Protein AF-A0AA94H6T0-F1 (afdb_monomer_lite)

Foldseek 3Di:
DEEQDPDPVVVVVVVVCVVVVLADDDPQWYWAPQFPFKIFIAGPVVLCVLLPDDVSVQCVLQFPTDIDTPPDDPNVVSVVRVVVVNVVDDRPPDDLDQDPLLVVVLVCLQVVPDPCVCVVVVSDDPVCVVVSLVSSCVSSVHPDSVRSNRSSVSVVSVVPPPDPDPPDD

pLDDT: mean 82.18, std 13.73, range [30.91, 93.88]

Organism: NCBI:txid497725

Sequence (169 aa):
MQIITENAYLKCGLQTLIQQHAIKLNADDVIIDFDNHLLVITTLTTLKEITESDNSFEKFLLYPFFKISKSLPIDVFQRTLQQKAWRNKKRLEGKLALTRKERVLLKHIINRETQTDIFSNGEMDVKTFSTHKYNMLKKVNQPSVATLNQVYYHWESLCNQPTCYPLAG

Secondary structure (DSSP, 8-state):
-EEE-S-HHHHHHHHHHHHTTSS---TTEEEEE-SSSEEEEEEHHHHHHHHTSTTHHHHHHHS--EEEETTS-HHHHHHHHHT-GGGS-----------HHHHHHHHHHHHT--HHHHHHTTSS-HHHHHHHHHHHHHHTT-S-HHHHHHHHHHHHHHHHS--S-----

Structure (mmCIF, N/CA/C/O backbone):
data_AF-A0AA94H6T0-F1
#
_entry.id   AF-A0AA94H6T0-F1
#
loop_
_atom_site.group_PDB
_atom_site.id
_atom_site.type_symbol
_atom_site.label_atom_id
_atom_site.label_alt_id
_atom_site.label_comp_id
_atom_site.label_asym_id
_atom_site.label_entity_id
_atom_site.label_seq_id
_atom_site.pdbx_PDB_ins_code
_atom_site.Cartn_x
_atom_site.Cartn_y
_atom_site.Cartn_z
_atom_site.occupancy
_atom_site.B_iso_or_equiv
_atom_site.auth_seq_id
_atom_site.auth_comp_id
_atom_site.auth_asym_id
_atom_site.auth_atom_id
_atom_site.pdbx_PDB_model_num
ATOM 1 N N . MET A 1 1 ? -2.858 8.305 17.549 1.00 76.75 1 MET A N 1
ATOM 2 C CA . MET A 1 1 ? -3.418 7.704 16.329 1.00 76.75 1 MET A CA 1
ATOM 3 C C . MET A 1 1 ? -3.318 8.757 15.250 1.00 76.75 1 MET A C 1
ATOM 5 O O . MET A 1 1 ? -3.605 9.914 15.548 1.00 76.75 1 MET A O 1
ATOM 9 N N . GLN A 1 2 ? -2.900 8.385 14.043 1.00 82.94 2 GLN A N 1
ATOM 10 C CA . GLN A 1 2 ? -2.713 9.331 12.939 1.00 82.94 2 GLN A CA 1
ATOM 11 C C . GLN A 1 2 ? -3.498 8.886 11.700 1.00 82.94 2 GLN A C 1
ATOM 13 O O . GLN A 1 2 ? -3.581 7.696 11.404 1.00 82.94 2 GLN A O 1
ATOM 18 N N . ILE A 1 3 ? -4.100 9.848 10.998 1.00 87.56 3 ILE A N 1
ATOM 19 C CA . ILE A 1 3 ? -4.754 9.636 9.703 1.00 87.56 3 ILE A CA 1
ATOM 20 C C . ILE A 1 3 ? -3.956 10.437 8.682 1.00 87.56 3 ILE A C 1
ATOM 22 O O . ILE A 1 3 ? -3.893 11.664 8.775 1.00 87.56 3 ILE A O 1
ATOM 26 N N . ILE A 1 4 ? -3.351 9.735 7.733 1.00 86.25 4 ILE A N 1
ATOM 27 C CA . ILE A 1 4 ? -2.432 10.285 6.742 1.00 86.25 4 ILE A CA 1
ATOM 28 C C . ILE A 1 4 ? -3.138 10.228 5.397 1.00 86.25 4 ILE A C 1
ATOM 30 O O . ILE A 1 4 ? -3.282 9.169 4.792 1.00 86.25 4 ILE A O 1
ATOM 34 N N . THR A 1 5 ? -3.668 11.373 4.984 1.00 86.44 5 THR A N 1
ATOM 35 C CA . THR A 1 5 ? -4.406 11.543 3.734 1.00 86.44 5 THR A CA 1
ATOM 36 C C . THR A 1 5 ? -4.428 13.018 3.356 1.00 86.44 5 THR A C 1
ATOM 38 O O . THR A 1 5 ? -4.503 13.887 4.229 1.00 86.44 5 THR A O 1
ATOM 41 N N . GLU A 1 6 ? -4.412 13.290 2.057 1.00 84.19 6 GLU A N 1
ATOM 42 C CA . GLU A 1 6 ? -4.693 14.615 1.495 1.00 84.19 6 GLU A CA 1
ATOM 43 C C . GLU A 1 6 ? -6.197 14.814 1.237 1.00 84.19 6 GLU A C 1
ATOM 45 O O . GLU A 1 6 ? -6.664 15.931 1.024 1.00 84.19 6 GLU A O 1
ATOM 50 N N . ASN A 1 7 ? -6.994 13.741 1.309 1.00 88.31 7 ASN A N 1
ATOM 51 C CA . ASN A 1 7 ? -8.436 13.795 1.132 1.00 88.31 7 ASN A CA 1
ATOM 52 C C . ASN A 1 7 ? -9.122 14.274 2.423 1.00 88.31 7 ASN A C 1
ATOM 54 O O . ASN A 1 7 ? -9.330 13.515 3.376 1.00 88.31 7 ASN A O 1
ATOM 58 N N . ALA A 1 8 ? -9.522 15.546 2.432 1.00 89.00 8 ALA A N 1
ATOM 59 C CA . ALA A 1 8 ? -10.187 16.178 3.570 1.00 89.00 8 ALA A CA 1
ATOM 60 C C . ALA A 1 8 ? -11.498 15.481 3.981 1.00 89.00 8 ALA A C 1
ATOM 62 O O . ALA A 1 8 ? -11.778 15.361 5.175 1.00 89.00 8 ALA A O 1
ATOM 63 N N . TYR A 1 9 ? -12.278 14.971 3.020 1.00 90.62 9 TYR A N 1
ATOM 64 C CA . TYR A 1 9 ? -13.529 14.259 3.303 1.00 90.62 9 TYR A CA 1
ATOM 65 C C . TYR A 1 9 ? -13.270 12.921 3.988 1.00 90.62 9 TYR A C 1
ATOM 67 O O . TYR A 1 9 ? -13.917 12.603 4.985 1.00 90.62 9 TYR A O 1
ATOM 75 N N . LEU A 1 10 ? -12.287 12.162 3.495 1.00 90.81 10 LEU A N 1
ATOM 76 C CA . LEU A 1 10 ? -11.870 10.909 4.117 1.00 90.81 10 LEU A CA 1
ATOM 77 C C . LEU A 1 10 ? -11.360 11.153 5.542 1.00 90.81 10 LEU A C 1
ATOM 79 O O . LEU A 1 10 ? -11.754 10.440 6.466 1.00 90.81 10 LEU A O 1
ATOM 83 N N . LYS A 1 11 ? -10.522 12.181 5.732 1.00 91.94 11 LYS A N 1
ATOM 84 C CA . LYS A 1 11 ? -10.009 12.567 7.052 1.00 91.94 11 LYS A CA 1
ATOM 85 C C . LYS A 1 11 ? -11.146 12.876 8.022 1.00 91.94 11 LYS A C 1
ATOM 87 O O . LYS A 1 11 ? -11.178 12.303 9.108 1.00 91.94 11 LYS A O 1
ATOM 92 N N . CYS A 1 12 ? -12.082 13.730 7.609 1.00 92.50 12 CYS A N 1
ATOM 93 C CA . CYS A 1 12 ? -13.239 14.114 8.412 1.00 92.50 12 CYS A CA 1
ATOM 94 C C . CYS A 1 12 ? -14.105 12.895 8.763 1.00 92.50 12 CYS A C 1
ATOM 96 O O . CYS A 1 12 ? -14.358 12.640 9.938 1.00 92.50 12 CYS A O 1
ATOM 98 N N . GLY A 1 13 ? -14.468 12.075 7.770 1.00 91.75 13 GLY A N 1
ATOM 99 C CA . GLY A 1 13 ? -15.289 10.882 7.980 1.00 91.75 13 GLY A CA 1
ATOM 100 C C . GLY A 1 13 ? -14.657 9.892 8.961 1.00 91.75 13 GLY A C 1
ATOM 101 O O . GLY A 1 13 ? -15.319 9.436 9.892 1.00 91.75 13 GLY A O 1
ATOM 102 N N . LEU A 1 14 ? -13.359 9.607 8.819 1.00 91.75 14 LEU A N 1
ATOM 103 C CA . LEU A 1 14 ? -12.638 8.746 9.760 1.00 91.75 14 LEU A CA 1
ATOM 104 C C . LEU A 1 14 ? -12.613 9.348 11.171 1.00 91.75 14 LEU A C 1
ATOM 106 O O . LEU A 1 14 ? -12.904 8.641 12.137 1.00 91.75 14 LEU A O 1
ATOM 110 N N . GLN A 1 15 ? -12.320 10.645 11.301 1.00 91.94 15 GLN A N 1
ATOM 111 C CA . GLN A 1 15 ? -12.324 11.339 12.592 1.00 91.94 15 GLN A CA 1
ATOM 112 C C . GLN A 1 15 ? -13.689 11.259 13.282 1.00 91.94 15 GLN A C 1
ATOM 114 O O . GLN A 1 15 ? -13.736 10.954 14.474 1.00 91.94 15 GLN A O 1
ATOM 119 N N . THR A 1 16 ? -14.786 11.448 12.547 1.00 92.06 16 THR A N 1
ATOM 120 C CA . THR A 1 16 ? -16.147 11.314 13.081 1.00 92.06 16 THR A CA 1
ATOM 121 C C . THR A 1 16 ? -16.402 9.913 13.633 1.00 92.06 16 THR A C 1
ATOM 123 O O . THR A 1 16 ? -16.869 9.778 14.762 1.00 92.06 16 THR A O 1
ATOM 126 N N . 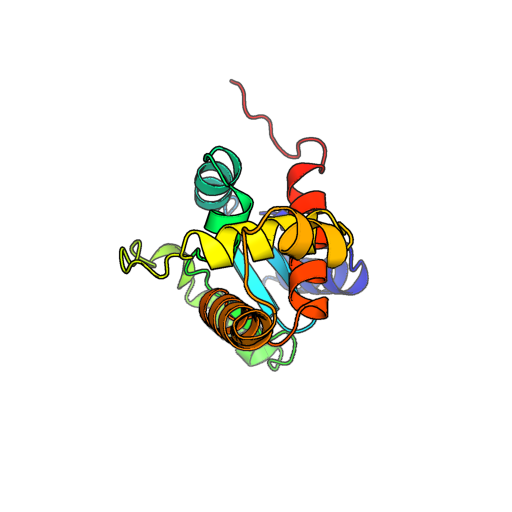LEU A 1 17 ? -16.038 8.860 12.893 1.00 90.12 17 LEU A N 1
ATOM 127 C CA . LEU A 1 17 ? -16.229 7.474 13.345 1.00 90.12 17 LEU A CA 1
ATOM 128 C C . LEU A 1 17 ? -15.450 7.159 14.629 1.00 90.12 17 LEU A C 1
ATOM 130 O O . LEU A 1 17 ? -15.905 6.378 15.468 1.00 90.12 17 LEU A O 1
ATOM 134 N N . ILE A 1 18 ? -14.273 7.763 14.787 1.00 89.44 18 ILE A N 1
ATOM 135 C CA . ILE A 1 18 ? -13.436 7.610 15.980 1.00 89.44 18 ILE A CA 1
ATOM 136 C C . ILE A 1 18 ? -14.032 8.379 17.166 1.00 89.44 18 ILE A C 1
ATOM 138 O O . ILE A 1 18 ? -14.138 7.825 18.260 1.00 89.44 18 ILE A O 1
ATOM 142 N N . GLN A 1 19 ? -14.460 9.628 16.954 1.00 90.12 19 GLN A N 1
ATOM 143 C CA . GLN A 1 19 ? -15.097 10.467 17.979 1.00 90.12 19 GLN A CA 1
ATOM 144 C C . GLN A 1 19 ? -16.406 9.858 18.494 1.00 90.12 19 GLN A C 1
ATOM 146 O O . GLN A 1 19 ? -16.691 9.930 19.683 1.00 90.12 19 GLN A O 1
ATOM 151 N N . GLN A 1 20 ? -17.168 9.200 17.619 1.00 89.88 20 GLN A N 1
ATOM 152 C CA . GLN A 1 20 ? -18.388 8.469 17.976 1.00 89.88 20 GLN A CA 1
ATOM 153 C C . GLN A 1 20 ? -18.118 7.101 18.627 1.00 89.88 20 GLN A C 1
ATOM 155 O O . GLN A 1 20 ? -19.053 6.351 18.891 1.00 89.88 20 GLN A O 1
ATOM 160 N N . HIS A 1 21 ? -16.852 6.736 18.859 1.00 85.19 21 HIS A N 1
ATOM 161 C CA . HIS A 1 21 ? -16.430 5.435 19.387 1.00 85.19 21 HIS A CA 1
ATOM 162 C C . HIS A 1 21 ? -16.868 4.214 18.558 1.00 85.19 21 HIS A C 1
ATOM 164 O O . HIS A 1 21 ? -16.775 3.081 19.040 1.00 85.19 21 HIS A O 1
ATOM 170 N N . ALA A 1 22 ? -17.277 4.415 17.301 1.00 86.25 22 ALA A N 1
ATOM 171 C CA . ALA A 1 22 ? -17.630 3.334 16.385 1.00 86.25 22 ALA A CA 1
ATOM 172 C C . ALA A 1 22 ? -16.397 2.500 15.990 1.00 86.25 22 ALA A C 1
ATOM 174 O O . ALA A 1 22 ? -16.490 1.300 15.722 1.00 86.25 22 ALA A O 1
ATOM 175 N N . ILE A 1 23 ? -15.218 3.130 16.003 1.00 86.00 23 ILE A N 1
ATOM 176 C CA . ILE A 1 23 ? -13.920 2.495 15.779 1.00 86.00 23 ILE A CA 1
ATOM 177 C C . ILE A 1 23 ? -12.999 2.834 16.954 1.00 86.00 23 ILE A C 1
ATOM 179 O O . ILE A 1 23 ? -12.869 3.994 17.340 1.00 86.00 23 ILE A O 1
ATOM 183 N N . LYS A 1 24 ? -12.320 1.821 17.507 1.00 85.44 24 LYS A N 1
ATOM 184 C CA . LYS A 1 24 ? -11.337 1.983 18.590 1.00 85.44 24 LYS A CA 1
ATOM 185 C C . LYS A 1 24 ? -9.931 1.637 18.108 1.00 85.44 24 LYS A C 1
ATOM 187 O O . LYS A 1 24 ? -9.590 0.461 17.970 1.00 85.44 24 LYS A O 1
ATOM 192 N N . LEU A 1 25 ? -9.115 2.666 17.911 1.00 86.19 25 LEU A N 1
ATOM 193 C CA . LEU A 1 25 ? -7.706 2.560 17.531 1.00 86.19 25 LEU A CA 1
ATOM 194 C C . LEU A 1 25 ? -6.807 2.943 18.709 1.00 86.19 25 LEU A C 1
ATOM 196 O O . LEU A 1 25 ? -7.159 3.789 19.529 1.00 86.19 25 LEU A O 1
ATOM 200 N N . ASN A 1 26 ? -5.647 2.305 18.802 1.00 88.88 26 ASN A N 1
ATOM 201 C CA . ASN A 1 26 ? -4.628 2.623 19.793 1.00 88.88 26 ASN A CA 1
ATOM 202 C C . ASN A 1 26 ? -3.865 3.895 19.384 1.00 88.88 26 ASN A C 1
ATOM 204 O O . ASN A 1 26 ? -3.833 4.277 18.215 1.00 88.88 26 ASN A O 1
ATOM 208 N N . ALA A 1 27 ? -3.180 4.533 20.339 1.00 86.75 27 ALA A N 1
ATOM 209 C CA . ALA A 1 27 ? -2.395 5.744 20.083 1.00 86.75 27 ALA A CA 1
ATOM 210 C C . ALA A 1 27 ? -1.323 5.564 18.987 1.00 86.75 27 ALA A C 1
ATOM 212 O O . ALA A 1 27 ? -1.040 6.501 18.247 1.00 86.75 27 ALA A O 1
ATOM 213 N N . ASP A 1 28 ? -0.790 4.358 18.858 1.00 90.19 28 ASP A N 1
ATOM 214 C CA . ASP A 1 28 ? 0.236 3.979 17.888 1.00 90.19 28 ASP A CA 1
ATOM 215 C C . ASP A 1 28 ? -0.334 3.539 16.519 1.00 90.19 28 ASP A C 1
ATOM 217 O O . ASP A 1 28 ? 0.414 3.399 15.559 1.00 90.19 28 ASP A O 1
ATOM 221 N N . ASP A 1 29 ? -1.653 3.355 16.382 1.00 91.38 29 ASP A N 1
ATOM 222 C CA . ASP A 1 29 ? -2.259 2.987 15.095 1.00 91.38 29 ASP A CA 1
ATOM 223 C C . ASP A 1 29 ? -2.274 4.166 14.106 1.00 91.38 29 ASP A C 1
ATOM 225 O O . ASP A 1 29 ? -2.560 5.319 14.466 1.00 91.38 29 ASP A O 1
ATOM 229 N N . VAL A 1 30 ? -2.022 3.846 12.837 1.00 91.06 30 VAL A N 1
ATOM 230 C CA . VAL A 1 30 ? -2.003 4.777 11.707 1.00 91.06 30 VAL A CA 1
ATOM 231 C C . VAL A 1 30 ? -2.893 4.248 10.591 1.00 91.06 30 VAL A C 1
ATOM 233 O O . VAL A 1 30 ? -2.778 3.085 10.203 1.00 91.06 30 VAL A O 1
ATOM 236 N N . ILE A 1 31 ? -3.753 5.116 10.059 1.00 92.38 31 ILE A N 1
ATOM 237 C CA . ILE A 1 31 ? -4.484 4.883 8.811 1.00 92.38 31 ILE A CA 1
ATOM 238 C C . ILE A 1 31 ? -3.830 5.723 7.718 1.00 92.38 31 ILE A C 1
ATOM 240 O O . ILE A 1 31 ? -3.700 6.935 7.874 1.00 92.38 31 ILE A O 1
ATOM 244 N N . ILE A 1 32 ? -3.455 5.087 6.613 1.00 91.75 32 ILE A N 1
ATOM 245 C CA . ILE A 1 32 ? -2.858 5.731 5.443 1.00 91.75 32 ILE A CA 1
ATOM 246 C C . ILE A 1 32 ? -3.806 5.574 4.265 1.00 91.75 32 ILE A C 1
ATOM 248 O O . ILE A 1 32 ? -4.280 4.472 3.971 1.00 91.75 32 ILE A O 1
ATOM 252 N N . ASP A 1 33 ? -4.054 6.678 3.580 1.00 90.94 33 ASP A N 1
ATOM 253 C CA . ASP A 1 33 ? -4.660 6.682 2.262 1.00 90.94 33 ASP A CA 1
ATOM 254 C C . ASP A 1 33 ? -3.654 6.144 1.239 1.00 90.94 33 ASP A C 1
ATOM 256 O O . ASP A 1 33 ? -2.697 6.823 0.879 1.00 90.94 33 ASP A O 1
ATOM 260 N N . PHE A 1 34 ? -3.800 4.868 0.878 1.00 87.44 34 PHE A N 1
ATOM 261 C CA . PHE A 1 34 ? -2.785 4.155 0.108 1.00 87.44 34 PHE A CA 1
ATOM 262 C C . PHE A 1 34 ? -2.936 4.419 -1.390 1.00 87.44 34 PHE A C 1
ATOM 264 O O . PHE A 1 34 ? -1.968 4.755 -2.062 1.00 87.44 34 PHE A O 1
ATOM 271 N N . ASP A 1 35 ? -4.156 4.269 -1.899 1.00 85.00 35 ASP A N 1
ATOM 272 C CA . ASP A 1 35 ? -4.549 4.612 -3.263 1.00 85.00 35 ASP A CA 1
ATOM 273 C C . ASP A 1 35 ? -6.044 4.979 -3.291 1.00 85.00 35 ASP A C 1
ATOM 275 O O . ASP A 1 35 ? -6.717 5.015 -2.261 1.00 85.00 35 ASP A O 1
ATOM 279 N N . ASN A 1 36 ? -6.612 5.211 -4.475 1.00 83.25 36 ASN A N 1
ATOM 280 C CA . ASN A 1 36 ? -8.024 5.587 -4.626 1.00 83.25 36 ASN A CA 1
ATOM 281 C C . ASN A 1 36 ? -9.031 4.577 -4.055 1.00 83.25 36 ASN A C 1
ATOM 283 O O . ASN A 1 36 ? -10.167 4.952 -3.769 1.00 83.25 36 ASN A O 1
ATOM 287 N N . HIS A 1 37 ? -8.640 3.322 -3.868 1.00 87.25 37 HIS A N 1
ATOM 288 C CA . HIS A 1 37 ? -9.523 2.228 -3.488 1.00 87.25 37 HIS A CA 1
ATOM 289 C C . HIS A 1 37 ? -9.201 1.650 -2.115 1.00 87.25 37 HIS A C 1
ATOM 291 O O . HIS A 1 37 ? -10.088 1.075 -1.492 1.00 87.25 37 HIS A O 1
ATOM 297 N N . LEU A 1 38 ? -7.970 1.789 -1.630 1.00 91.12 38 LEU A N 1
ATOM 298 C CA . LEU A 1 38 ? -7.483 1.086 -0.453 1.00 91.12 38 LEU A CA 1
ATOM 299 C C . LEU A 1 38 ? -6.999 2.049 0.632 1.00 91.12 38 LEU A C 1
ATOM 301 O O . LEU A 1 38 ? -6.308 3.033 0.379 1.00 91.12 38 LEU A O 1
ATOM 305 N N . LEU A 1 39 ? -7.325 1.701 1.872 1.00 93.06 39 LEU A N 1
ATOM 306 C CA . LEU A 1 39 ? -6.676 2.213 3.071 1.00 93.06 39 LEU A CA 1
ATOM 307 C C . LEU A 1 39 ? -5.697 1.167 3.585 1.00 93.06 39 LEU A C 1
ATOM 309 O O . LEU A 1 39 ? -5.998 -0.028 3.581 1.00 93.06 39 LEU A O 1
ATOM 313 N N . VAL A 1 40 ? -4.554 1.618 4.080 1.00 93.38 40 VAL A N 1
ATOM 314 C CA . VAL A 1 40 ? -3.632 0.804 4.873 1.00 93.38 40 VAL A CA 1
ATOM 315 C C . VAL A 1 40 ? -3.840 1.130 6.344 1.00 93.38 40 VAL A C 1
ATOM 317 O O . VAL A 1 40 ? -3.870 2.301 6.712 1.00 93.38 40 VAL A O 1
ATOM 320 N N . ILE A 1 41 ? -3.939 0.105 7.192 1.00 92.56 41 ILE A N 1
ATOM 321 C CA . ILE A 1 41 ? -3.819 0.271 8.645 1.00 92.56 41 ILE A CA 1
ATOM 322 C C . ILE A 1 41 ? -2.557 -0.432 9.125 1.00 92.56 41 ILE A C 1
ATOM 324 O O . ILE A 1 41 ? -2.290 -1.587 8.781 1.00 92.56 41 ILE A O 1
ATOM 328 N N . THR A 1 42 ? -1.767 0.295 9.904 1.00 92.06 42 THR A N 1
ATOM 329 C CA . THR A 1 42 ? -0.468 -0.134 10.420 1.00 92.06 42 THR A CA 1
ATOM 330 C C . THR A 1 42 ? -0.164 0.589 11.736 1.00 92.06 42 THR A C 1
ATOM 332 O O . THR A 1 42 ? -1.036 1.250 12.299 1.00 92.06 42 THR A O 1
ATOM 335 N N . THR A 1 43 ? 1.055 0.457 12.249 1.00 91.19 43 THR A N 1
ATOM 336 C CA . THR A 1 43 ? 1.545 1.175 13.431 1.00 91.19 43 THR A CA 1
ATOM 337 C C . THR A 1 43 ? 2.605 2.211 13.066 1.00 91.19 43 THR A C 1
ATOM 339 O O . THR A 1 43 ? 3.265 2.094 12.027 1.00 91.19 43 THR A O 1
ATOM 342 N N . LEU A 1 44 ? 2.809 3.206 13.936 1.00 88.94 44 LEU A N 1
ATOM 343 C CA . LEU A 1 44 ? 3.905 4.168 13.792 1.00 88.94 44 LEU A CA 1
ATOM 344 C C . LEU A 1 44 ? 5.256 3.456 13.814 1.00 88.94 44 LEU A C 1
ATOM 346 O O . LEU A 1 44 ? 6.125 3.782 13.011 1.00 88.94 44 LEU A O 1
ATOM 350 N N . THR A 1 45 ? 5.422 2.457 14.683 1.00 88.69 45 THR A N 1
ATOM 351 C CA . THR A 1 45 ? 6.646 1.645 14.748 1.00 88.69 45 THR A CA 1
ATOM 352 C C . THR A 1 45 ? 6.958 0.981 13.409 1.00 88.69 45 THR A C 1
ATOM 354 O O . THR A 1 45 ? 8.068 1.107 12.901 1.00 88.69 45 THR A O 1
ATOM 357 N N . THR A 1 46 ? 5.969 0.334 12.784 1.00 88.94 46 THR A N 1
ATOM 358 C CA . THR A 1 46 ? 6.155 -0.295 11.471 1.00 88.94 46 THR A CA 1
ATOM 359 C C . THR A 1 46 ? 6.493 0.724 10.388 1.00 88.94 46 THR A C 1
ATOM 361 O O . THR A 1 46 ? 7.321 0.434 9.529 1.00 88.94 46 THR A O 1
ATOM 364 N N . LEU A 1 47 ? 5.884 1.912 10.412 1.00 89.06 47 LEU A N 1
ATOM 365 C CA . LEU A 1 47 ? 6.210 2.945 9.429 1.00 89.06 47 LEU A CA 1
ATOM 366 C C . LEU A 1 47 ? 7.631 3.463 9.588 1.00 89.06 47 LEU A C 1
ATOM 368 O O . LEU A 1 47 ? 8.329 3.522 8.582 1.00 89.06 47 LEU A O 1
ATOM 372 N N . LYS A 1 48 ? 8.081 3.738 10.817 1.00 88.00 48 LYS A N 1
ATOM 373 C CA . LYS A 1 48 ? 9.462 4.165 11.094 1.00 88.00 48 LYS A CA 1
ATOM 374 C C . LYS A 1 48 ? 10.479 3.154 10.569 1.00 88.00 48 LYS A C 1
ATOM 376 O O . LYS A 1 48 ? 11.368 3.515 9.805 1.00 88.00 48 LYS A O 1
ATOM 381 N N . GLU A 1 49 ? 10.271 1.866 10.858 1.00 87.25 49 GLU A N 1
ATOM 382 C CA . GLU A 1 49 ? 11.125 0.786 10.339 1.00 87.25 49 GLU A CA 1
ATOM 383 C C . GLU A 1 49 ? 11.200 0.746 8.802 1.00 87.25 49 GLU A C 1
ATOM 385 O O . GLU A 1 49 ? 12.176 0.245 8.231 1.00 87.25 49 GLU A O 1
ATOM 390 N N . ILE A 1 50 ? 10.145 1.176 8.107 1.00 89.00 50 ILE A N 1
ATOM 391 C CA . ILE A 1 50 ? 10.106 1.218 6.644 1.00 89.00 50 ILE A CA 1
ATOM 392 C C . ILE A 1 50 ? 10.783 2.490 6.132 1.00 89.00 50 ILE A C 1
ATOM 394 O O . ILE A 1 50 ? 11.640 2.402 5.252 1.00 89.00 50 ILE A O 1
ATOM 398 N N . THR A 1 51 ? 10.433 3.653 6.682 1.00 86.62 51 THR A N 1
ATOM 399 C CA . THR A 1 51 ? 10.936 4.961 6.240 1.00 86.62 51 THR A CA 1
ATOM 400 C C . THR A 1 51 ? 12.433 5.126 6.475 1.00 86.62 51 THR A C 1
ATOM 402 O O . THR A 1 51 ? 13.093 5.746 5.652 1.00 86.62 51 THR A O 1
ATOM 405 N N . GLU A 1 52 ? 12.977 4.539 7.543 1.00 85.75 52 GLU A N 1
ATOM 406 C CA . GLU A 1 52 ? 14.408 4.609 7.889 1.00 85.75 52 GLU A CA 1
ATOM 407 C C . GLU A 1 52 ? 15.280 3.615 7.101 1.00 85.75 52 GLU A C 1
ATOM 409 O O . GLU A 1 52 ? 16.499 3.605 7.245 1.00 85.75 52 GLU A O 1
ATOM 414 N N . SER A 1 53 ? 14.681 2.749 6.278 1.00 81.44 53 SER A N 1
ATOM 415 C CA . SER A 1 53 ? 15.437 1.752 5.515 1.00 81.44 53 SER A CA 1
ATOM 416 C C . SER A 1 53 ? 15.949 2.267 4.174 1.00 81.44 53 SER A C 1
ATOM 418 O O . SER A 1 53 ? 15.289 3.059 3.497 1.00 81.44 53 SER A O 1
ATOM 420 N N . ASP A 1 54 ? 17.075 1.712 3.727 1.00 78.31 54 ASP A N 1
ATOM 421 C CA . ASP A 1 54 ? 17.521 1.866 2.345 1.00 78.31 54 ASP A CA 1
ATOM 422 C C . ASP A 1 54 ? 16.447 1.344 1.378 1.00 78.31 54 ASP A C 1
ATOM 424 O O . ASP A 1 54 ? 15.924 0.237 1.537 1.00 78.31 54 ASP A O 1
ATOM 428 N N . ASN A 1 55 ? 16.139 2.119 0.335 1.00 82.19 55 ASN A N 1
ATOM 429 C CA . ASN A 1 55 ? 15.032 1.848 -0.596 1.00 82.19 55 ASN A CA 1
ATOM 430 C C . ASN A 1 55 ? 13.654 1.792 0.098 1.00 82.19 55 ASN A C 1
ATOM 432 O O . ASN A 1 55 ? 12.806 0.962 -0.247 1.00 82.19 55 ASN A O 1
ATOM 436 N N . SER A 1 56 ? 13.423 2.694 1.054 1.00 88.12 56 SER A N 1
ATOM 437 C CA . SER A 1 56 ? 12.199 2.799 1.859 1.00 88.12 56 SER A CA 1
ATOM 438 C C . SER A 1 56 ? 10.897 2.698 1.058 1.00 88.12 56 SER A C 1
ATOM 440 O O . SER A 1 56 ? 9.985 1.991 1.483 1.00 88.12 56 SER A O 1
ATOM 442 N N . PHE A 1 57 ? 10.819 3.298 -0.134 1.00 89.31 57 PHE A N 1
ATOM 443 C CA . PHE A 1 57 ? 9.632 3.183 -0.987 1.00 89.31 57 PHE A CA 1
ATOM 444 C C . PHE A 1 57 ? 9.400 1.766 -1.541 1.00 89.31 57 PHE A C 1
ATOM 446 O O . PHE A 1 57 ? 8.275 1.270 -1.507 1.00 89.31 57 PHE A O 1
ATOM 453 N N . GLU A 1 58 ? 10.446 1.069 -2.008 1.00 89.06 58 GLU A N 1
ATOM 454 C CA . GLU A 1 58 ? 10.325 -0.340 -2.429 1.00 89.06 58 GLU A CA 1
ATOM 455 C C . GLU A 1 58 ? 9.846 -1.192 -1.248 1.00 89.06 58 GLU A C 1
ATOM 457 O O . GLU A 1 58 ? 8.926 -2.002 -1.389 1.00 89.06 58 GLU A O 1
ATOM 462 N N . LYS A 1 59 ? 10.423 -0.964 -0.063 1.00 88.19 59 LYS A N 1
ATOM 463 C CA . LYS A 1 59 ? 10.017 -1.663 1.156 1.00 88.19 59 LYS A CA 1
ATOM 464 C C . LYS A 1 59 ? 8.568 -1.357 1.529 1.00 88.19 59 LYS A C 1
ATOM 466 O O . LYS A 1 59 ? 7.852 -2.283 1.891 1.00 88.19 59 LYS A O 1
ATOM 471 N N . PHE A 1 60 ? 8.119 -0.110 1.399 1.00 90.06 60 PHE A N 1
ATOM 472 C CA . PHE A 1 60 ? 6.731 0.290 1.626 1.00 90.06 60 PHE A CA 1
ATOM 473 C C . PHE A 1 60 ? 5.767 -0.434 0.680 1.00 90.06 60 PHE A C 1
ATOM 475 O O . PHE A 1 60 ? 4.782 -1.013 1.133 1.00 90.06 60 PHE A O 1
ATOM 482 N N . LEU A 1 61 ? 6.070 -0.476 -0.620 1.00 89.94 61 LEU A N 1
ATOM 483 C CA . LEU A 1 61 ? 5.225 -1.146 -1.615 1.00 89.94 61 LEU A CA 1
ATOM 484 C C . LEU A 1 61 ? 5.072 -2.647 -1.360 1.00 89.94 61 LEU A C 1
ATOM 486 O O . LEU A 1 61 ? 3.985 -3.202 -1.529 1.00 89.94 61 LEU A O 1
ATOM 490 N N . LEU A 1 62 ? 6.171 -3.300 -0.986 1.00 87.62 62 LEU A N 1
ATOM 491 C CA . LEU A 1 62 ? 6.232 -4.748 -0.794 1.00 87.62 62 LEU A CA 1
ATOM 492 C C . LEU A 1 62 ? 5.841 -5.169 0.622 1.00 87.62 62 LEU A C 1
ATOM 494 O O . LEU A 1 62 ? 5.674 -6.364 0.884 1.00 87.62 62 LEU A O 1
ATOM 498 N N . TYR A 1 63 ? 5.688 -4.212 1.541 1.00 87.19 63 TYR A N 1
ATOM 499 C CA . TYR A 1 63 ? 5.293 -4.520 2.899 1.00 87.19 63 TYR A CA 1
ATOM 500 C C . TYR A 1 63 ? 3.897 -5.154 2.889 1.00 87.19 63 TYR A C 1
ATOM 502 O O . TYR A 1 63 ? 2.969 -4.626 2.262 1.00 87.19 63 TYR A O 1
ATOM 510 N N . PRO A 1 64 ? 3.695 -6.277 3.598 1.00 85.38 64 PRO A N 1
ATOM 511 C CA . PRO A 1 64 ? 2.411 -6.950 3.637 1.00 85.38 64 PRO A CA 1
ATOM 512 C C . PRO A 1 64 ? 1.452 -6.185 4.554 1.00 85.38 64 PRO A C 1
ATOM 514 O O . PRO A 1 64 ? 1.043 -6.698 5.591 1.00 85.38 64 PRO A O 1
ATOM 517 N N . PHE A 1 65 ? 1.049 -4.968 4.196 1.00 88.38 65 PHE A N 1
ATOM 518 C CA . PHE A 1 65 ? 0.116 -4.175 4.991 1.00 88.38 65 PHE A CA 1
ATOM 519 C C . PHE A 1 65 ? -1.244 -4.859 5.151 1.00 88.38 65 PHE A C 1
ATOM 521 O O . PHE A 1 65 ? -1.653 -5.708 4.351 1.00 88.38 65 PHE A O 1
ATOM 528 N N . PHE A 1 66 ? -1.962 -4.491 6.208 1.00 91.06 66 PHE A N 1
ATOM 529 C CA . PHE A 1 66 ? -3.391 -4.749 6.280 1.00 91.06 66 PHE A CA 1
ATOM 530 C C . PHE A 1 66 ? -4.110 -3.685 5.452 1.00 91.06 66 PHE A C 1
ATOM 532 O O . PHE A 1 66 ? -4.041 -2.499 5.774 1.00 91.06 66 PHE A O 1
ATOM 539 N N . LYS A 1 67 ? -4.740 -4.116 4.356 1.00 90.75 67 LYS A N 1
ATOM 540 C CA . LYS A 1 67 ? -5.439 -3.237 3.419 1.00 90.75 67 LYS A CA 1
ATOM 541 C C . LYS A 1 67 ? -6.943 -3.434 3.551 1.00 90.75 67 LYS A C 1
ATOM 543 O O . LYS A 1 67 ? -7.407 -4.571 3.600 1.00 90.75 67 LYS A O 1
ATOM 548 N N . ILE A 1 68 ? -7.685 -2.337 3.577 1.00 92.25 68 ILE A N 1
ATOM 549 C CA . ILE A 1 68 ? -9.147 -2.320 3.601 1.00 92.25 68 ILE A CA 1
ATOM 550 C C . ILE A 1 68 ? -9.639 -1.539 2.385 1.00 92.25 68 ILE A C 1
ATOM 552 O O . ILE A 1 68 ? -9.131 -0.456 2.107 1.00 92.25 68 ILE A O 1
ATOM 556 N N . SER A 1 69 ? -10.641 -2.061 1.676 1.00 92.44 69 SER A N 1
ATOM 557 C CA . SER A 1 69 ? -11.289 -1.305 0.600 1.00 92.44 69 SER A CA 1
ATOM 558 C C . SER A 1 69 ? -12.118 -0.144 1.151 1.00 92.44 69 SER A C 1
ATOM 560 O O . SER A 1 69 ? -12.947 -0.334 2.039 1.00 92.44 69 SER A O 1
ATOM 562 N N . LYS A 1 70 ? -11.955 1.045 0.566 1.00 91.12 70 LYS A N 1
ATOM 563 C CA . LYS A 1 70 ? -12.786 2.232 0.819 1.00 91.12 70 LYS A CA 1
ATOM 564 C C . LYS A 1 70 ? -14.241 2.035 0.395 1.00 91.12 70 LYS A C 1
ATOM 566 O O . LYS A 1 70 ? -15.111 2.751 0.871 1.00 91.12 70 LYS A O 1
ATOM 571 N N . SER A 1 71 ? -14.509 1.071 -0.489 1.00 92.44 71 SER A N 1
ATOM 572 C CA . SER A 1 71 ? -15.866 0.724 -0.924 1.00 92.44 71 SER A CA 1
ATOM 573 C C . SER A 1 71 ? -16.595 -0.209 0.046 1.00 92.44 71 SER A C 1
ATOM 575 O O . SER A 1 71 ? -17.722 -0.610 -0.241 1.00 92.44 71 SER A O 1
ATOM 577 N N . LEU A 1 72 ? -15.954 -0.638 1.141 1.00 93.31 72 LEU A N 1
ATOM 578 C CA . LEU A 1 72 ? -16.601 -1.519 2.107 1.00 93.31 72 LEU A CA 1
ATOM 579 C C . LEU A 1 72 ? -17.756 -0.797 2.812 1.00 93.31 72 LEU A C 1
ATOM 581 O O . LEU A 1 72 ? -17.592 0.359 3.211 1.00 93.31 72 LEU A O 1
ATOM 585 N N . PRO A 1 73 ? -18.896 -1.481 3.028 1.00 93.88 73 PRO A N 1
ATOM 586 C CA . PRO A 1 73 ? -19.970 -0.953 3.857 1.00 93.88 73 PRO A CA 1
ATOM 587 C C . PRO A 1 73 ? -19.456 -0.555 5.241 1.00 93.88 73 PRO A C 1
ATOM 589 O O . PRO A 1 73 ? -18.576 -1.211 5.805 1.00 93.88 73 PRO A O 1
ATOM 592 N N . ILE A 1 74 ? -20.009 0.523 5.795 1.00 90.19 74 ILE A N 1
ATOM 593 C CA . ILE A 1 74 ? -19.474 1.151 7.007 1.00 90.19 74 ILE A CA 1
ATOM 594 C C . ILE A 1 74 ? -19.490 0.220 8.229 1.00 90.19 74 ILE A C 1
ATOM 596 O O . ILE A 1 74 ? -18.556 0.228 9.028 1.00 90.19 74 ILE A O 1
ATOM 600 N N . ASP A 1 75 ? -20.502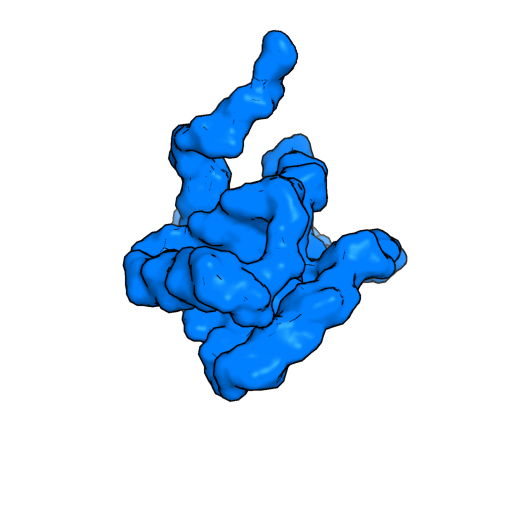 -0.637 8.352 1.00 91.62 75 ASP A N 1
ATOM 601 C CA . ASP A 1 75 ? -20.621 -1.634 9.418 1.00 91.62 75 ASP A CA 1
ATOM 602 C C . ASP A 1 75 ? -19.557 -2.738 9.280 1.00 91.62 75 ASP A C 1
ATOM 604 O O . ASP A 1 75 ? -18.985 -3.206 10.269 1.00 91.62 75 ASP A O 1
ATOM 608 N N . VAL A 1 76 ? -19.247 -3.141 8.044 1.00 93.12 76 VAL A N 1
ATOM 609 C CA . VAL A 1 76 ? -18.189 -4.112 7.746 1.00 93.12 76 VAL A CA 1
ATOM 610 C C . VAL A 1 76 ? -16.829 -3.483 8.017 1.00 93.12 76 VAL A C 1
ATOM 612 O O . VAL A 1 76 ? -15.972 -4.121 8.628 1.00 93.12 76 VAL A O 1
ATOM 615 N N . PHE A 1 77 ? -16.641 -2.222 7.629 1.00 91.44 77 PHE A N 1
ATOM 616 C CA . PHE A 1 77 ? -15.435 -1.447 7.902 1.00 91.44 77 PHE A CA 1
ATOM 617 C C . PHE A 1 77 ? -15.144 -1.376 9.409 1.00 91.44 77 PHE A C 1
ATOM 619 O O . PHE A 1 77 ? -14.050 -1.732 9.851 1.00 91.44 77 PHE A O 1
ATOM 626 N N . GLN A 1 78 ? -16.147 -1.012 10.213 1.00 90.69 78 GLN A N 1
ATOM 627 C CA . GLN A 1 78 ? -16.041 -0.949 11.674 1.00 90.69 78 GLN A CA 1
ATOM 628 C C . GLN A 1 78 ? -15.673 -2.307 12.286 1.00 90.69 78 GLN A C 1
ATOM 630 O O . GLN A 1 78 ? -14.696 -2.401 13.033 1.00 90.69 78 GLN A O 1
ATOM 635 N N . ARG A 1 79 ? -16.401 -3.376 11.931 1.00 90.44 79 ARG A N 1
ATOM 636 C CA . ARG A 1 79 ? -16.120 -4.740 12.418 1.00 90.44 79 ARG A CA 1
ATOM 637 C C . ARG A 1 79 ? -14.721 -5.214 12.035 1.00 90.44 79 ARG A C 1
ATOM 639 O O . ARG A 1 79 ? -14.025 -5.803 12.857 1.00 90.44 79 ARG A O 1
ATOM 646 N N . THR A 1 80 ? -14.289 -4.919 10.811 1.00 90.75 80 THR A N 1
ATOM 647 C CA . THR A 1 80 ? -12.952 -5.273 10.314 1.00 90.75 80 THR A CA 1
ATOM 648 C C . THR A 1 80 ? -11.861 -4.607 11.153 1.00 90.75 80 THR A C 1
ATOM 650 O O . THR A 1 80 ? -10.874 -5.246 11.517 1.00 90.75 80 THR A O 1
ATOM 653 N N . LEU A 1 81 ? -12.047 -3.338 11.531 1.00 89.44 81 LEU A N 1
ATOM 654 C CA . LEU A 1 81 ? -11.078 -2.619 12.356 1.00 89.44 81 LEU A CA 1
ATOM 655 C C . LEU A 1 81 ? -11.044 -3.092 13.814 1.00 89.44 81 LEU A C 1
ATOM 657 O O . LEU A 1 81 ? -9.976 -3.114 14.425 1.00 89.44 81 LEU A O 1
ATOM 661 N N . GLN A 1 82 ? -12.171 -3.537 14.370 1.00 88.06 82 GLN A N 1
ATOM 662 C CA . GLN A 1 82 ? -12.223 -4.072 15.736 1.00 88.06 82 GLN A CA 1
ATOM 663 C C . GLN A 1 82 ? -11.355 -5.326 15.924 1.00 88.06 82 GLN A C 1
ATOM 665 O O . GLN A 1 82 ? -10.851 -5.557 17.021 1.00 88.06 82 GLN A O 1
ATOM 670 N N . GLN A 1 83 ? -11.122 -6.099 14.859 1.00 87.25 83 GLN A N 1
ATOM 671 C CA . GLN A 1 83 ? -10.286 -7.304 14.902 1.00 87.25 83 GLN A CA 1
ATOM 672 C C . GLN A 1 83 ? -8.792 -7.003 15.099 1.00 87.25 83 GLN A C 1
ATOM 674 O O . GLN A 1 83 ? -8.036 -7.902 15.465 1.00 87.25 83 GLN A O 1
ATOM 679 N N . LYS A 1 84 ? -8.343 -5.763 14.841 1.00 88.50 84 LYS A N 1
ATOM 680 C CA . LYS A 1 84 ? -6.940 -5.324 14.983 1.00 88.50 84 LYS A CA 1
ATOM 681 C C . LYS A 1 84 ? -5.916 -6.255 14.318 1.00 88.50 84 LYS A C 1
ATOM 683 O O . LYS A 1 84 ? -4.791 -6.405 14.795 1.00 88.50 84 LYS A O 1
ATOM 688 N N . ALA A 1 85 ? -6.283 -6.857 13.184 1.00 88.00 85 ALA A N 1
ATOM 689 C CA . ALA A 1 85 ? -5.478 -7.874 12.504 1.00 88.00 85 ALA A CA 1
ATOM 690 C C . ALA A 1 85 ? -4.072 -7.385 12.098 1.00 88.00 85 ALA A C 1
ATOM 692 O O . ALA A 1 85 ? -3.137 -8.182 12.045 1.00 88.00 85 ALA A O 1
ATOM 693 N N . TRP A 1 86 ? -3.891 -6.077 11.870 1.00 89.06 86 TRP A N 1
ATOM 694 C CA . TRP A 1 86 ? -2.587 -5.480 11.556 1.00 89.06 86 TRP A CA 1
ATOM 695 C C . TRP A 1 86 ? -1.565 -5.604 12.694 1.00 89.06 86 TRP A C 1
ATOM 697 O O . TRP A 1 86 ? -0.371 -5.617 12.420 1.00 89.06 86 TRP A O 1
ATOM 707 N N . ARG A 1 87 ? -2.005 -5.752 13.953 1.00 85.44 87 ARG A N 1
ATOM 708 C CA . ARG A 1 87 ? -1.111 -5.910 15.117 1.00 85.44 87 ARG A CA 1
ATOM 709 C C . ARG A 1 87 ? -0.568 -7.328 15.277 1.00 85.44 87 ARG A C 1
ATOM 711 O O . ARG A 1 87 ? 0.498 -7.513 15.847 1.00 85.44 87 ARG A O 1
ATOM 718 N N . ASN A 1 88 ? -1.285 -8.316 14.748 1.00 75.44 88 ASN A N 1
ATOM 719 C CA . ASN A 1 88 ? -0.922 -9.732 14.850 1.00 75.44 88 ASN A CA 1
ATOM 720 C C . ASN A 1 88 ? -0.182 -10.242 13.610 1.00 75.44 88 ASN A C 1
ATOM 722 O O . ASN A 1 88 ? 0.154 -11.426 13.524 1.00 75.44 88 ASN A O 1
ATOM 726 N N . LYS A 1 89 ? 0.051 -9.371 12.623 1.00 67.56 89 LYS A N 1
ATOM 727 C CA . LYS A 1 89 ? 0.699 -9.760 11.380 1.00 67.56 89 LYS A CA 1
ATOM 728 C C . LYS A 1 89 ? 2.183 -9.985 11.655 1.00 67.56 89 LYS A C 1
ATOM 730 O O . LYS A 1 89 ? 2.973 -9.049 11.716 1.00 67.56 89 LYS A O 1
ATOM 735 N N . LYS A 1 90 ? 2.563 -11.254 11.837 1.00 59.19 90 LYS A N 1
ATOM 736 C CA . LYS A 1 90 ? 3.971 -11.663 11.791 1.00 59.19 90 LYS A CA 1
ATOM 737 C C . LYS A 1 90 ? 4.544 -11.184 10.458 1.00 59.19 90 LYS A C 1
ATOM 739 O O . LYS A 1 90 ? 3.853 -11.299 9.441 1.00 59.19 90 LYS A O 1
ATOM 744 N N . ARG A 1 91 ? 5.778 -10.658 10.459 1.00 56.59 91 ARG A N 1
ATOM 745 C CA . ARG A 1 91 ? 6.533 -10.412 9.220 1.00 56.59 91 ARG A CA 1
ATOM 746 C C . ARG A 1 91 ? 6.449 -11.694 8.395 1.00 56.59 91 ARG A C 1
ATOM 748 O O . ARG A 1 91 ? 7.055 -12.701 8.749 1.00 56.59 91 ARG A O 1
ATOM 755 N N . LEU A 1 92 ? 5.646 -11.682 7.335 1.00 51.78 92 LEU A N 1
ATOM 756 C CA . LEU A 1 92 ? 5.730 -12.697 6.301 1.00 51.78 92 LEU A CA 1
ATOM 757 C C . LEU A 1 92 ? 7.054 -12.414 5.601 1.00 51.78 92 LEU A C 1
ATOM 759 O O . LEU A 1 92 ? 7.119 -11.611 4.674 1.00 51.78 92 LEU A O 1
ATOM 763 N N . GLU A 1 93 ? 8.125 -13.024 6.101 1.00 45.66 93 GLU A N 1
ATOM 764 C CA . GLU A 1 93 ? 9.404 -13.113 5.405 1.00 45.66 93 GLU A CA 1
ATOM 765 C C . GLU A 1 93 ? 9.233 -14.073 4.222 1.00 45.66 93 GLU A C 1
ATOM 767 O O . GLU A 1 93 ? 9.686 -15.211 4.209 1.00 45.66 93 GLU A O 1
ATOM 772 N N . GLY A 1 94 ? 8.487 -13.611 3.224 1.00 50.59 94 GLY A N 1
ATOM 773 C CA . GLY A 1 94 ? 8.290 -14.255 1.938 1.00 50.59 94 GLY A CA 1
ATOM 774 C C . GLY A 1 94 ? 8.627 -13.227 0.876 1.00 50.59 94 GLY A C 1
ATOM 775 O O . GLY A 1 94 ? 7.827 -12.337 0.605 1.00 50.59 94 GLY A O 1
ATOM 776 N N . LYS A 1 95 ? 9.848 -13.322 0.340 1.00 54.91 95 LYS A N 1
ATOM 777 C CA . LYS A 1 95 ? 10.492 -12.407 -0.615 1.00 54.91 95 LYS A CA 1
ATOM 778 C C . LYS A 1 95 ? 9.667 -12.198 -1.897 1.00 54.91 95 LYS A C 1
ATOM 780 O O . LYS A 1 95 ? 10.019 -12.709 -2.958 1.00 54.91 95 LYS A O 1
ATOM 785 N N . LEU A 1 96 ? 8.623 -11.379 -1.854 1.00 67.62 96 LEU A N 1
ATOM 786 C CA . LEU A 1 96 ? 8.245 -10.600 -3.029 1.00 67.62 96 LEU A CA 1
ATOM 787 C C . LEU A 1 96 ? 9.343 -9.555 -3.195 1.00 67.62 96 LEU A C 1
ATOM 789 O O . LEU A 1 96 ? 9.326 -8.528 -2.537 1.00 67.62 96 LEU A O 1
ATOM 793 N N . ALA A 1 97 ? 10.357 -9.883 -3.992 1.00 81.50 97 ALA A N 1
ATOM 794 C CA . ALA A 1 97 ? 11.466 -8.991 -4.294 1.00 81.50 97 ALA A CA 1
ATOM 795 C C . ALA A 1 97 ? 11.412 -8.578 -5.764 1.00 81.50 97 ALA A C 1
ATOM 797 O O . ALA A 1 97 ? 11.158 -9.397 -6.665 1.00 81.50 97 ALA A O 1
ATOM 798 N N . LEU A 1 98 ? 11.685 -7.301 -6.009 1.00 87.75 98 LEU A N 1
ATOM 799 C CA . LEU A 1 98 ? 11.923 -6.816 -7.355 1.00 87.75 98 LEU A CA 1
ATOM 800 C C . LEU A 1 98 ? 13.291 -7.308 -7.835 1.00 87.75 98 LEU A C 1
ATOM 802 O O . LEU A 1 98 ? 14.284 -7.319 -7.107 1.00 87.75 98 LEU A O 1
ATOM 806 N N . THR A 1 99 ? 13.342 -7.750 -9.082 1.00 90.06 99 THR A N 1
ATOM 807 C CA . THR A 1 99 ? 14.596 -8.017 -9.788 1.00 90.06 99 THR A CA 1
ATOM 808 C C . THR A 1 99 ? 15.310 -6.700 -10.079 1.00 90.06 99 THR A C 1
ATOM 810 O O . THR A 1 99 ? 14.698 -5.633 -10.060 1.00 90.06 99 THR A O 1
ATOM 813 N N . ARG A 1 100 ? 16.601 -6.755 -10.427 1.00 87.81 100 ARG A N 1
ATOM 814 C CA . ARG A 1 100 ? 17.367 -5.557 -10.816 1.00 87.81 100 ARG A CA 1
ATOM 815 C C . ARG A 1 100 ? 16.652 -4.733 -11.898 1.00 87.81 100 ARG A C 1
ATOM 817 O O . ARG A 1 100 ? 16.534 -3.525 -11.748 1.00 87.81 100 ARG A O 1
ATOM 824 N N . LYS A 1 101 ? 16.126 -5.391 -12.936 1.00 87.75 101 LYS A N 1
ATOM 825 C CA . LYS A 1 101 ? 15.391 -4.739 -14.034 1.00 87.75 101 LYS A CA 1
ATOM 826 C C . LYS A 1 101 ? 14.090 -4.080 -13.569 1.00 87.75 101 LYS A C 1
ATOM 828 O O . LYS A 1 101 ? 13.773 -2.979 -13.996 1.00 87.75 101 LYS A O 1
ATOM 833 N N . GLU A 1 102 ? 13.348 -4.729 -12.677 1.00 90.44 102 GLU A N 1
ATOM 834 C CA . GLU A 1 102 ? 12.114 -4.163 -12.116 1.00 90.44 102 GLU A CA 1
ATOM 835 C C . GLU A 1 102 ? 12.403 -2.978 -11.180 1.00 90.44 102 GLU A C 1
ATOM 837 O O . GLU A 1 102 ? 11.629 -2.030 -11.160 1.00 90.44 102 GLU A O 1
ATOM 842 N N . ARG A 1 103 ? 13.531 -2.984 -10.455 1.00 89.12 103 ARG A N 1
ATOM 843 C CA . ARG A 1 103 ? 13.966 -1.830 -9.646 1.00 89.12 103 ARG A CA 1
ATOM 844 C C . ARG A 1 103 ? 14.345 -0.626 -10.495 1.00 89.12 103 ARG A C 1
ATOM 846 O O . ARG A 1 103 ? 13.977 0.489 -10.144 1.00 89.12 103 ARG A O 1
ATOM 853 N N . VAL A 1 104 ? 15.063 -0.850 -11.596 1.00 86.62 104 VAL A N 1
ATOM 854 C CA . VAL A 1 104 ? 15.375 0.204 -12.575 1.00 86.62 104 VAL A CA 1
ATOM 855 C C . VAL A 1 104 ? 14.079 0.817 -13.107 1.00 86.62 104 VAL A C 1
ATOM 857 O O . VAL A 1 104 ? 13.913 2.030 -13.048 1.00 86.62 104 VAL A O 1
ATOM 860 N N . LEU A 1 105 ? 13.117 -0.017 -13.520 1.00 87.75 105 LEU A N 1
ATOM 861 C CA . LEU A 1 105 ? 11.801 0.459 -13.960 1.00 87.75 105 LEU A CA 1
ATOM 862 C C . LEU A 1 105 ? 11.064 1.250 -12.885 1.00 87.75 105 LEU A C 1
ATOM 864 O O . LEU A 1 105 ? 10.486 2.288 -13.192 1.00 87.75 105 LEU A O 1
ATOM 868 N N . LEU A 1 106 ? 11.067 0.763 -11.644 1.00 89.06 106 LEU A N 1
ATOM 869 C CA . LEU A 1 106 ? 10.409 1.440 -10.535 1.00 89.06 106 LEU A CA 1
ATOM 870 C C . LEU A 1 106 ? 10.997 2.842 -10.330 1.00 89.06 106 LEU A C 1
ATOM 872 O O . LEU A 1 106 ? 10.238 3.806 -10.288 1.00 89.06 106 LEU A O 1
ATOM 876 N N . LYS A 1 107 ? 12.330 2.960 -10.269 1.00 86.25 107 LYS A N 1
ATOM 877 C CA . LYS A 1 107 ? 13.024 4.253 -10.148 1.00 86.25 107 LYS A CA 1
ATOM 878 C C . LYS A 1 107 ? 12.672 5.188 -11.297 1.00 86.25 107 LYS A C 1
ATOM 880 O O . LYS A 1 107 ? 12.280 6.321 -11.057 1.00 86.25 107 LYS A O 1
ATOM 885 N N . HIS A 1 108 ? 12.728 4.683 -12.522 1.00 83.56 108 HIS A N 1
ATOM 886 C CA . HIS A 1 108 ? 12.411 5.458 -13.710 1.00 83.56 108 HIS A CA 1
ATOM 887 C C . HIS A 1 108 ? 10.976 6.005 -13.712 1.00 83.56 108 HIS A C 1
ATOM 889 O O . HIS A 1 108 ? 10.746 7.178 -13.997 1.00 83.56 108 HIS A O 1
ATOM 895 N N . ILE A 1 109 ? 10.002 5.154 -13.363 1.00 83.25 109 ILE A N 1
ATOM 896 C CA . ILE A 1 109 ? 8.582 5.523 -13.284 1.00 83.25 109 ILE A CA 1
ATOM 897 C C . ILE A 1 109 ? 8.365 6.628 -12.247 1.00 83.25 109 ILE A C 1
ATOM 899 O O . ILE A 1 109 ? 7.655 7.594 -12.523 1.00 83.25 109 ILE A O 1
ATOM 903 N N . ILE A 1 110 ? 8.992 6.492 -11.078 1.00 82.75 110 ILE A N 1
ATOM 904 C CA . ILE A 1 110 ? 8.881 7.449 -9.975 1.00 82.75 110 ILE A CA 1
ATOM 905 C C . ILE A 1 110 ? 9.549 8.783 -10.323 1.00 82.75 110 ILE A C 1
ATOM 907 O O . ILE A 1 110 ? 8.953 9.839 -10.120 1.00 82.75 110 ILE A O 1
ATOM 911 N N . ASN A 1 111 ? 10.758 8.737 -10.887 1.00 78.56 111 ASN A N 1
ATOM 912 C CA . ASN A 1 111 ? 11.539 9.920 -11.248 1.00 78.56 111 ASN A CA 1
ATOM 913 C C . ASN A 1 111 ? 10.968 10.669 -12.462 1.00 78.56 111 ASN A C 1
ATOM 915 O O . ASN A 1 111 ? 11.450 11.751 -12.790 1.00 78.56 111 ASN A O 1
ATOM 919 N N . ARG A 1 112 ? 9.950 10.108 -13.132 1.00 69.38 112 ARG A N 1
ATOM 920 C CA . ARG A 1 112 ? 9.364 10.637 -14.375 1.00 69.38 112 ARG A CA 1
ATOM 921 C C . ARG A 1 112 ? 10.409 10.887 -15.473 1.00 69.38 112 ARG A C 1
ATOM 923 O O . ARG A 1 112 ? 10.250 11.793 -16.290 1.00 69.38 112 ARG A O 1
ATOM 930 N N . GLU A 1 113 ? 11.470 10.092 -15.482 1.00 65.62 113 GLU A N 1
ATOM 931 C CA . GLU A 1 113 ? 12.484 10.110 -16.535 1.00 65.62 113 GLU A CA 1
ATOM 932 C C . GLU A 1 113 ? 11.855 9.693 -17.881 1.00 65.62 113 GLU A C 1
ATOM 934 O O . GLU A 1 113 ? 10.783 9.077 -17.931 1.00 65.62 113 GLU A O 1
ATOM 939 N N . THR A 1 114 ? 12.487 10.044 -19.004 1.00 59.44 114 THR A N 1
ATOM 940 C CA . THR A 1 114 ? 11.931 9.719 -20.325 1.00 59.44 114 THR A CA 1
ATOM 941 C C . THR A 1 114 ? 12.263 8.281 -20.704 1.00 59.44 114 THR A C 1
ATOM 943 O O . THR A 1 114 ? 13.401 7.863 -20.551 1.00 59.44 114 THR A O 1
ATOM 946 N N . GLN A 1 115 ? 11.322 7.504 -21.258 1.00 59.16 115 GLN A N 1
ATOM 947 C CA . GLN A 1 115 ? 11.568 6.083 -21.597 1.00 59.16 115 GLN A CA 1
ATOM 948 C C . GLN A 1 115 ? 12.832 5.856 -22.448 1.00 59.16 115 GLN A C 1
ATOM 950 O O . GLN A 1 115 ? 13.465 4.804 -22.352 1.00 59.16 115 GLN A O 1
ATOM 955 N N . THR A 1 116 ? 13.213 6.849 -23.253 1.00 57.50 116 THR A N 1
ATOM 956 C CA . THR A 1 116 ? 14.471 6.909 -24.000 1.00 57.50 116 THR A CA 1
ATOM 957 C C . THR A 1 116 ? 15.710 6.700 -23.124 1.00 57.50 116 THR A C 1
ATOM 959 O O . THR A 1 116 ? 16.637 6.033 -23.573 1.00 57.50 116 THR A O 1
ATOM 962 N N . ASP A 1 117 ? 15.713 7.145 -21.871 1.00 61.78 117 ASP A N 1
ATOM 963 C CA . ASP A 1 117 ? 16.853 7.056 -20.951 1.00 61.78 117 ASP A CA 1
ATOM 964 C C . ASP A 1 117 ? 17.139 5.609 -20.505 1.00 61.78 117 ASP A C 1
ATOM 966 O O . ASP A 1 117 ? 18.299 5.196 -20.449 1.00 61.78 117 ASP A O 1
ATOM 970 N N . ILE A 1 118 ? 16.105 4.779 -20.285 1.00 62.09 118 ILE A N 1
ATOM 971 C CA . ILE A 1 118 ? 16.301 3.361 -19.908 1.00 62.09 118 ILE A CA 1
ATOM 972 C C . ILE A 1 118 ? 16.902 2.563 -21.069 1.00 62.09 118 ILE A C 1
ATOM 974 O O . ILE A 1 118 ? 17.767 1.704 -20.870 1.00 62.09 118 ILE A O 1
ATOM 978 N N . PHE A 1 119 ? 16.404 2.798 -22.285 1.00 65.25 119 PHE A N 1
ATOM 979 C CA . PHE A 1 119 ? 16.823 2.034 -23.458 1.00 65.25 119 PHE A CA 1
ATOM 980 C C . PHE A 1 119 ? 18.221 2.445 -23.926 1.00 65.25 119 PHE A C 1
ATOM 982 O O . PHE A 1 119 ? 19.018 1.582 -24.290 1.00 65.25 119 PHE A O 1
ATOM 989 N N . SER A 1 120 ? 18.537 3.741 -23.856 1.00 59.53 120 SER A N 1
ATOM 990 C CA . SER A 1 120 ? 19.834 4.287 -24.282 1.00 59.53 120 SER A CA 1
ATOM 991 C C . SER A 1 120 ? 20.992 3.793 -23.415 1.00 59.53 120 SER A C 1
ATOM 993 O O . SER A 1 120 ? 22.090 3.579 -23.921 1.00 59.53 120 SER A O 1
ATOM 995 N N . ASN A 1 121 ? 20.737 3.525 -22.131 1.00 63.91 121 ASN A N 1
ATOM 996 C CA . ASN A 1 121 ? 21.745 3.037 -21.188 1.00 63.91 121 ASN A CA 1
ATOM 997 C C . ASN A 1 121 ? 21.906 1.502 -21.198 1.00 63.91 121 ASN A C 1
ATOM 999 O O . ASN A 1 121 ? 22.676 0.953 -20.410 1.00 63.91 121 ASN A O 1
ATOM 1003 N N . GLY A 1 122 ? 21.177 0.786 -22.066 1.00 62.69 122 GLY A N 1
ATOM 1004 C CA . GLY A 1 122 ? 21.253 -0.675 -22.188 1.00 62.69 122 GLY A CA 1
ATOM 1005 C C . GLY A 1 122 ? 20.692 -1.449 -20.987 1.00 62.69 122 GLY A C 1
ATOM 1006 O O . GLY A 1 122 ? 20.872 -2.664 -20.892 1.00 62.69 122 GLY A O 1
ATOM 1007 N N . GLU A 1 123 ? 19.997 -0.781 -20.062 1.00 70.69 123 GLU A N 1
ATOM 1008 C CA . GLU A 1 123 ? 19.475 -1.408 -18.843 1.00 70.69 123 GLU A CA 1
ATOM 1009 C C . GLU A 1 123 ? 18.253 -2.303 -19.116 1.00 70.69 123 GLU A C 1
ATOM 1011 O O . GLU A 1 123 ? 17.952 -3.226 -18.345 1.00 70.69 123 GLU A O 1
ATOM 1016 N N . MET A 1 124 ? 17.561 -2.074 -20.240 1.00 75.56 124 MET A N 1
ATOM 1017 C CA . MET A 1 124 ? 16.399 -2.852 -20.660 1.00 75.56 124 MET A CA 1
ATOM 1018 C C . MET A 1 124 ? 16.276 -2.963 -22.181 1.00 75.56 124 MET A C 1
ATOM 1020 O O . MET A 1 124 ? 16.493 -2.000 -22.902 1.00 75.56 124 MET A O 1
ATOM 1024 N N . ASP A 1 125 ? 15.849 -4.132 -22.663 1.00 78.25 125 ASP A N 1
ATOM 1025 C CA . ASP A 1 125 ? 15.440 -4.325 -24.058 1.00 78.25 125 ASP A CA 1
ATOM 1026 C C . ASP A 1 125 ? 13.956 -3.957 -24.214 1.00 78.25 125 ASP A C 1
ATOM 1028 O O . ASP A 1 125 ? 13.112 -4.446 -23.449 1.00 78.25 125 ASP A O 1
ATOM 1032 N N . VAL A 1 126 ? 13.643 -3.159 -25.241 1.00 75.75 126 VAL A N 1
ATOM 1033 C CA . VAL A 1 126 ? 12.290 -2.777 -25.677 1.00 75.75 126 VAL A CA 1
ATOM 1034 C C . VAL A 1 126 ? 11.362 -3.991 -25.754 1.00 75.75 126 VAL A C 1
ATOM 1036 O O . VAL A 1 126 ? 10.224 -3.925 -25.286 1.00 75.75 126 VAL A O 1
ATOM 1039 N N . LYS A 1 127 ? 11.851 -5.137 -26.251 1.00 80.31 127 LYS A N 1
ATOM 1040 C CA . LYS A 1 127 ? 11.050 -6.370 -26.378 1.00 80.31 127 LYS A CA 1
ATOM 1041 C C . LYS A 1 127 ? 10.585 -6.933 -25.034 1.00 80.31 127 LYS A C 1
ATOM 1043 O O . LYS A 1 127 ? 9.557 -7.599 -24.962 1.00 80.31 127 LYS A O 1
ATOM 1048 N N . THR A 1 128 ? 11.335 -6.675 -23.964 1.00 82.88 128 THR A N 1
ATOM 1049 C CA . THR A 1 128 ? 11.080 -7.227 -22.620 1.00 82.88 128 THR A CA 1
ATOM 1050 C C . THR A 1 128 ? 10.468 -6.216 -21.653 1.00 82.88 128 THR A C 1
ATOM 1052 O O . THR A 1 128 ? 9.997 -6.602 -20.580 1.00 82.88 128 THR A O 1
ATOM 1055 N N . PHE A 1 129 ? 10.428 -4.937 -22.038 1.00 84.25 129 PHE A N 1
ATOM 1056 C CA . PHE A 1 129 ? 9.943 -3.835 -21.210 1.00 84.25 129 PHE A CA 1
ATOM 1057 C C . PHE A 1 129 ? 8.521 -4.070 -20.695 1.00 84.25 129 PHE A C 1
ATOM 1059 O O . PHE A 1 129 ? 8.275 -4.021 -19.490 1.00 84.25 129 PHE A O 1
ATOM 1066 N N . SER A 1 130 ? 7.585 -4.398 -21.591 1.00 85.31 130 SER A N 1
ATOM 1067 C CA . SER A 1 130 ? 6.185 -4.646 -21.225 1.00 85.31 130 SER A CA 1
ATOM 1068 C C . SER A 1 130 ? 6.038 -5.790 -20.221 1.00 85.31 130 SER A C 1
ATOM 1070 O O . SER A 1 130 ? 5.264 -5.673 -19.271 1.00 85.31 130 SER A O 1
ATOM 1072 N N . THR A 1 131 ? 6.826 -6.856 -20.380 1.00 90.50 131 THR A N 1
ATOM 1073 C CA . THR A 1 131 ? 6.829 -8.012 -19.477 1.00 90.50 131 THR A CA 1
ATOM 1074 C C . THR A 1 131 ? 7.354 -7.638 -18.096 1.00 90.50 131 THR A C 1
ATOM 1076 O O . THR A 1 131 ? 6.715 -7.943 -17.090 1.00 90.50 131 THR A O 1
ATOM 1079 N N . HIS A 1 132 ? 8.490 -6.938 -18.022 1.00 90.12 132 HIS A N 1
ATOM 1080 C CA . HIS A 1 132 ? 9.051 -6.504 -16.742 1.0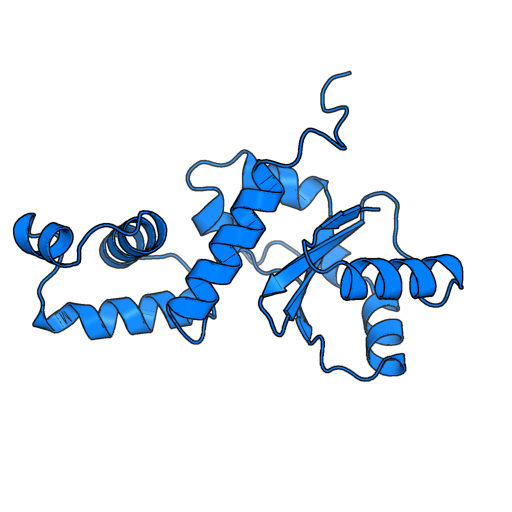0 90.12 132 HIS A CA 1
ATOM 1081 C C . HIS A 1 132 ? 8.153 -5.486 -16.034 1.00 90.12 132 HIS A C 1
ATOM 1083 O O . HIS A 1 132 ? 7.952 -5.602 -14.827 1.00 90.12 132 HIS A O 1
ATOM 1089 N N . LYS A 1 133 ? 7.536 -4.559 -16.775 1.00 90.94 133 LYS A N 1
ATOM 1090 C CA . LYS A 1 133 ? 6.538 -3.622 -16.241 1.00 90.94 133 LYS A CA 1
ATOM 1091 C C . LYS A 1 133 ? 5.339 -4.361 -15.645 1.00 90.94 133 LYS A C 1
ATOM 1093 O O . LYS A 1 133 ? 4.955 -4.083 -14.513 1.00 90.94 133 LYS A O 1
ATOM 1098 N N . TYR A 1 134 ? 4.767 -5.314 -16.383 1.00 91.06 134 TYR A N 1
ATOM 1099 C CA . TYR A 1 134 ? 3.640 -6.121 -15.908 1.00 91.06 134 TYR A CA 1
ATOM 1100 C C . TYR A 1 134 ? 4.000 -6.915 -14.644 1.00 91.06 134 TYR A C 1
ATOM 1102 O O . TYR A 1 134 ? 3.270 -6.870 -13.655 1.00 91.06 134 TYR A O 1
ATOM 1110 N N . ASN A 1 135 ? 5.152 -7.591 -14.640 1.00 91.69 135 ASN A N 1
ATOM 1111 C CA . ASN A 1 135 ? 5.606 -8.377 -13.493 1.00 91.69 135 ASN A CA 1
ATOM 1112 C C . ASN A 1 135 ? 5.881 -7.505 -12.263 1.00 91.69 135 ASN A C 1
ATOM 1114 O O . ASN A 1 135 ? 5.468 -7.869 -11.163 1.00 91.69 135 ASN A O 1
ATOM 1118 N N . MET A 1 136 ? 6.514 -6.342 -12.444 1.00 93.19 136 MET A N 1
ATOM 1119 C CA . MET A 1 136 ? 6.735 -5.372 -11.373 1.00 93.19 136 MET A CA 1
ATOM 1120 C C . MET A 1 136 ? 5.403 -4.933 -10.760 1.00 93.19 136 MET A C 1
ATOM 1122 O O . MET A 1 136 ? 5.218 -5.088 -9.556 1.00 93.19 136 MET A O 1
ATOM 1126 N N . LEU A 1 137 ? 4.465 -4.451 -11.585 1.00 91.88 137 LEU A N 1
ATOM 1127 C CA . LEU A 1 137 ? 3.140 -4.002 -11.146 1.00 91.88 137 LEU A CA 1
ATOM 1128 C C . LEU A 1 137 ? 2.385 -5.104 -10.396 1.00 91.88 137 LEU A C 1
ATOM 1130 O O . LEU A 1 137 ? 1.841 -4.862 -9.321 1.00 91.88 137 LEU A O 1
ATOM 1134 N N . LYS A 1 138 ? 2.441 -6.342 -10.898 1.00 90.81 138 LYS A N 1
ATOM 1135 C CA . LYS A 1 138 ? 1.861 -7.508 -10.227 1.00 90.81 138 LYS A CA 1
ATOM 1136 C C . LYS A 1 138 ? 2.496 -7.766 -8.855 1.00 90.81 138 LYS A C 1
ATOM 1138 O O . LYS A 1 138 ? 1.771 -8.045 -7.905 1.00 90.81 138 LYS A O 1
ATOM 1143 N N . LYS A 1 139 ? 3.824 -7.654 -8.726 1.00 90.19 139 LYS A N 1
ATOM 1144 C CA . LYS A 1 139 ? 4.538 -7.859 -7.450 1.00 90.19 139 LYS A CA 1
ATOM 1145 C C . LYS A 1 139 ? 4.216 -6.791 -6.411 1.00 90.19 139 LYS A C 1
ATOM 1147 O O . LYS A 1 139 ? 4.034 -7.128 -5.247 1.00 90.19 139 LYS A O 1
ATOM 1152 N N . VAL A 1 140 ? 4.117 -5.528 -6.826 1.00 87.69 140 VAL A N 1
ATOM 1153 C CA . VAL A 1 140 ? 3.739 -4.412 -5.935 1.00 87.69 140 VAL A CA 1
ATOM 1154 C C . VAL A 1 140 ? 2.218 -4.277 -5.764 1.00 87.69 140 VAL A C 1
ATOM 1156 O O . VAL A 1 140 ? 1.735 -3.341 -5.125 1.00 87.69 140 VAL A O 1
ATOM 1159 N N . ASN A 1 141 ? 1.459 -5.221 -6.330 1.00 86.31 141 ASN A N 1
ATOM 1160 C CA . ASN A 1 141 ? 0.002 -5.271 -6.323 1.00 86.31 141 ASN A CA 1
ATOM 1161 C C . ASN A 1 141 ? -0.647 -3.950 -6.771 1.00 86.31 141 ASN A C 1
ATOM 1163 O O . ASN A 1 141 ? -1.521 -3.415 -6.089 1.00 86.31 141 ASN A O 1
ATOM 1167 N N . GLN A 1 142 ? -0.176 -3.410 -7.897 1.00 88.44 142 GLN A N 1
ATOM 1168 C CA . GLN A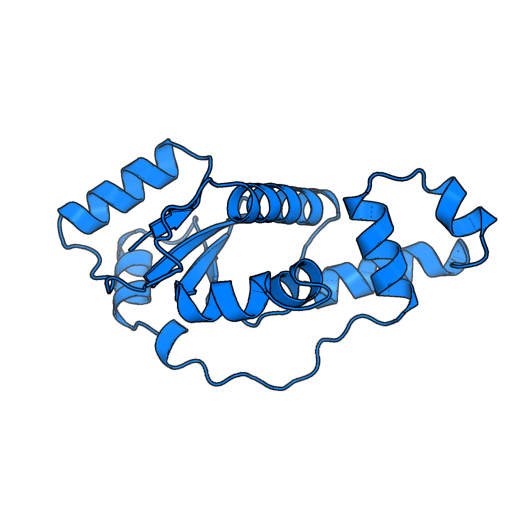 1 142 ? -0.702 -2.202 -8.524 1.00 88.44 142 GLN A CA 1
ATOM 1169 C C . GLN A 1 142 ? -1.300 -2.531 -9.895 1.00 88.44 142 GLN A C 1
ATOM 1171 O O . GLN A 1 142 ? -0.636 -3.183 -10.700 1.00 88.44 142 GLN A O 1
ATOM 1176 N N . PRO A 1 143 ? -2.525 -2.076 -10.209 1.00 88.75 143 PRO A N 1
ATOM 1177 C CA . PRO A 1 143 ? -3.158 -2.373 -11.494 1.00 88.75 143 PRO A CA 1
ATOM 1178 C C . PRO A 1 143 ? -2.552 -1.580 -12.660 1.00 88.75 143 PRO A C 1
ATOM 1180 O O . PRO A 1 143 ? -2.697 -1.975 -13.815 1.00 88.75 143 PRO A O 1
ATOM 1183 N N . SER A 1 144 ? -1.884 -0.453 -12.389 1.00 90.75 144 SER A N 1
ATOM 1184 C CA . SER A 1 144 ? -1.336 0.420 -13.428 1.00 90.75 144 SER A CA 1
ATOM 1185 C C . SER A 1 144 ? -0.160 1.271 -12.935 1.00 90.75 144 SER A C 1
ATOM 1187 O O . SER A 1 144 ? 0.092 1.393 -11.737 1.00 90.75 144 SER A O 1
ATOM 1189 N N . VAL A 1 145 ? 0.536 1.917 -13.875 1.00 90.00 145 VAL A N 1
ATOM 1190 C CA . VAL A 1 145 ? 1.548 2.943 -13.562 1.00 90.00 145 VAL A CA 1
ATOM 1191 C C . VAL A 1 145 ? 0.909 4.171 -12.907 1.00 90.00 145 VAL A C 1
ATOM 1193 O O . VAL A 1 145 ? 1.490 4.747 -11.997 1.00 90.00 145 VAL A O 1
ATOM 1196 N N . ALA A 1 146 ? -0.305 4.547 -13.318 1.00 88.62 146 ALA A N 1
ATOM 1197 C CA . ALA A 1 146 ? -1.008 5.690 -12.740 1.00 88.62 146 ALA A CA 1
ATOM 1198 C C . ALA A 1 146 ? -1.312 5.477 -11.248 1.00 88.62 146 ALA A C 1
ATOM 1200 O O . ALA A 1 146 ? -1.051 6.362 -10.438 1.00 88.62 146 ALA A O 1
ATOM 1201 N N . THR A 1 147 ? -1.793 4.286 -10.877 1.00 89.00 147 THR A N 1
ATOM 1202 C CA . THR A 1 147 ? -2.035 3.936 -9.468 1.00 89.00 147 THR A CA 1
ATOM 1203 C C . THR A 1 147 ? -0.734 3.839 -8.678 1.00 89.00 147 THR A C 1
ATOM 1205 O O . THR A 1 147 ? -0.673 4.319 -7.554 1.00 89.00 147 THR A O 1
ATOM 1208 N N . LEU A 1 148 ? 0.341 3.313 -9.278 1.00 91.44 148 LEU A N 1
ATOM 1209 C CA . LEU A 1 148 ? 1.663 3.307 -8.646 1.00 91.44 148 LEU A CA 1
ATOM 1210 C C . LEU A 1 148 ? 2.184 4.730 -8.366 1.00 91.44 148 LEU A C 1
ATOM 1212 O O . LEU A 1 148 ? 2.699 4.984 -7.281 1.00 91.44 148 LEU A O 1
ATOM 1216 N N . ASN A 1 149 ? 2.008 5.664 -9.304 1.00 89.00 149 ASN A N 1
ATOM 1217 C CA . ASN A 1 149 ? 2.392 7.065 -9.112 1.00 89.00 149 ASN A CA 1
ATOM 1218 C C . ASN A 1 149 ? 1.561 7.746 -8.018 1.00 89.00 149 ASN A C 1
ATOM 1220 O O . ASN A 1 149 ? 2.108 8.513 -7.235 1.00 89.00 149 ASN A O 1
ATOM 1224 N N . GLN A 1 150 ? 0.263 7.445 -7.918 1.00 86.44 150 GLN A N 1
ATOM 1225 C CA . GLN A 1 150 ? -0.577 7.933 -6.816 1.00 86.44 150 GLN A CA 1
ATOM 1226 C C . GLN A 1 150 ? -0.070 7.438 -5.458 1.00 86.44 150 GLN A C 1
ATOM 1228 O O . GLN A 1 150 ? 0.105 8.241 -4.545 1.00 86.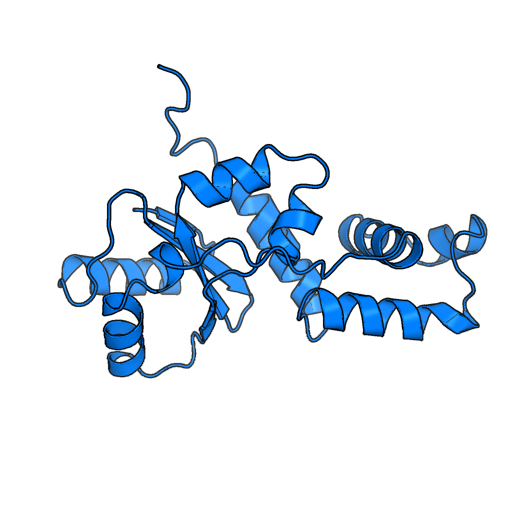44 150 GLN A O 1
ATOM 1233 N N . VAL A 1 151 ? 0.246 6.141 -5.349 1.00 90.38 151 VAL A N 1
ATOM 1234 C CA . VAL A 1 151 ? 0.853 5.567 -4.136 1.00 90.38 151 VAL A CA 1
ATOM 1235 C C . VAL A 1 151 ? 2.173 6.269 -3.805 1.00 90.38 151 VAL A C 1
ATOM 1237 O O . VAL A 1 151 ? 2.440 6.542 -2.637 1.00 90.38 151 VAL A O 1
ATOM 1240 N N . TYR A 1 152 ? 2.986 6.595 -4.816 1.00 89.94 152 TYR A N 1
ATOM 1241 C CA . TYR A 1 152 ? 4.220 7.356 -4.619 1.00 89.94 152 TYR A CA 1
ATOM 1242 C C . TYR A 1 152 ? 3.964 8.770 -4.079 1.00 89.94 152 TYR A C 1
ATOM 1244 O O . TYR A 1 152 ? 4.614 9.150 -3.112 1.00 89.94 152 TYR A O 1
ATOM 1252 N N . TYR A 1 153 ? 2.994 9.524 -4.611 1.00 85.00 153 TYR A N 1
ATOM 1253 C CA . TYR A 1 153 ? 2.668 10.855 -4.071 1.00 85.00 153 TYR A CA 1
ATOM 1254 C C . TYR A 1 153 ? 2.180 10.796 -2.625 1.00 85.00 153 TYR A C 1
ATOM 1256 O O . TYR A 1 153 ? 2.598 11.601 -1.797 1.00 85.00 153 TYR A O 1
ATOM 1264 N N . HIS A 1 154 ? 1.339 9.817 -2.286 1.00 84.44 154 HIS A N 1
ATOM 1265 C CA . HIS A 1 154 ? 0.890 9.636 -0.906 1.00 84.44 154 HIS A CA 1
ATOM 1266 C C . HIS A 1 154 ? 2.040 9.243 0.030 1.00 84.44 154 HIS A C 1
ATOM 1268 O O . HIS A 1 154 ? 2.102 9.721 1.164 1.00 84.44 154 HIS A O 1
ATOM 1274 N N . TRP A 1 155 ? 2.977 8.420 -0.446 1.00 86.94 155 TRP A N 1
ATOM 1275 C CA . TRP A 1 155 ? 4.206 8.100 0.276 1.00 86.94 155 TRP A CA 1
ATOM 1276 C C . TRP A 1 155 ? 5.112 9.324 0.471 1.00 86.94 155 TRP A C 1
ATOM 1278 O O . TRP A 1 155 ? 5.612 9.559 1.566 1.00 86.94 155 TRP A O 1
ATOM 1288 N N . GLU A 1 156 ? 5.307 10.132 -0.564 1.00 84.12 156 GLU A N 1
ATOM 1289 C CA . GLU A 1 156 ? 6.109 11.350 -0.487 1.00 84.12 156 GLU A CA 1
ATOM 1290 C C . GLU A 1 156 ? 5.487 12.359 0.491 1.00 84.12 156 GLU A C 1
ATOM 1292 O O . GLU A 1 156 ? 6.190 12.922 1.328 1.00 84.12 156 GLU A O 1
ATOM 1297 N N . SER A 1 157 ? 4.158 12.507 0.474 1.00 79.19 157 SER A N 1
ATOM 1298 C CA . SER A 1 157 ? 3.400 13.304 1.449 1.00 79.19 157 SER A CA 1
ATOM 1299 C C . SER A 1 157 ? 3.604 12.796 2.885 1.00 79.19 157 SER A C 1
ATOM 1301 O O . SER A 1 157 ? 3.851 13.590 3.790 1.00 79.19 157 SER A O 1
ATOM 1303 N N . LEU A 1 158 ? 3.599 11.473 3.102 1.00 80.06 158 LEU A N 1
ATOM 1304 C CA . LEU A 1 158 ? 3.938 10.853 4.392 1.00 80.06 158 LEU A CA 1
ATOM 1305 C C . LEU A 1 158 ? 5.359 11.221 4.854 1.00 80.06 158 LEU A C 1
ATOM 1307 O O . LEU A 1 158 ? 5.549 11.544 6.026 1.00 80.06 158 LEU A O 1
ATOM 1311 N N . CYS A 1 159 ? 6.346 11.162 3.958 1.00 79.31 159 CYS A N 1
ATOM 1312 C CA . CYS A 1 159 ? 7.741 11.479 4.277 1.00 79.31 159 CYS A CA 1
ATOM 1313 C C . CYS A 1 159 ? 7.981 12.978 4.508 1.00 79.31 159 CYS A C 1
ATOM 1315 O O . CYS A 1 159 ? 8.829 13.336 5.323 1.00 79.31 159 CYS A O 1
ATOM 1317 N N . ASN A 1 160 ? 7.236 13.840 3.813 1.00 72.50 160 ASN A N 1
ATOM 1318 C CA . ASN A 1 160 ? 7.397 15.294 3.854 1.00 72.50 160 ASN A CA 1
ATOM 1319 C C . ASN A 1 160 ? 6.534 15.983 4.915 1.00 72.50 160 ASN A C 1
ATOM 1321 O O . ASN A 1 160 ? 6.701 17.182 5.139 1.00 72.50 160 ASN A O 1
ATOM 1325 N N . GLN A 1 161 ? 5.607 15.273 5.567 1.00 65.94 161 GLN A N 1
ATOM 1326 C CA . GLN A 1 161 ? 4.836 15.853 6.660 1.00 65.94 161 GLN A CA 1
ATOM 1327 C C . GLN A 1 161 ? 5.789 16.265 7.794 1.00 65.94 161 GLN A C 1
ATOM 1329 O O . GLN A 1 161 ? 6.444 15.393 8.374 1.00 65.94 161 GLN A O 1
ATOM 1334 N N . PRO A 1 162 ? 5.873 17.573 8.129 1.00 48.41 162 PRO A N 1
ATOM 1335 C CA . PRO A 1 162 ? 6.695 18.047 9.228 1.00 48.41 162 PRO A CA 1
ATOM 1336 C C . PRO A 1 162 ? 6.128 17.457 10.513 1.00 48.41 162 PRO A C 1
ATOM 1338 O O . PRO A 1 162 ? 5.087 17.876 11.012 1.00 48.41 162 PRO A O 1
ATOM 1341 N N . THR A 1 163 ? 6.770 16.386 10.965 1.00 48.81 163 THR A N 1
ATOM 1342 C CA . THR A 1 163 ? 6.777 15.893 12.336 1.00 48.81 163 THR A CA 1
ATOM 1343 C C . THR A 1 163 ? 5.510 16.189 13.156 1.00 48.81 163 THR A C 1
ATOM 1345 O O . THR A 1 163 ? 5.517 16.975 14.096 1.00 48.81 163 THR A O 1
ATOM 1348 N N . CYS A 1 164 ? 4.480 15.350 13.004 1.00 37.25 164 CYS A N 1
ATOM 1349 C CA . CYS A 1 164 ? 3.771 14.840 14.193 1.00 37.25 164 CYS A CA 1
ATOM 1350 C C . CYS A 1 164 ? 4.623 13.765 14.907 1.00 37.25 164 CYS A C 1
ATOM 1352 O O . CYS A 1 164 ? 4.129 12.723 15.339 1.00 37.25 164 CYS A O 1
ATOM 1354 N N . TYR A 1 165 ? 5.926 14.037 15.009 1.00 45.44 165 TYR A N 1
ATOM 1355 C CA . TYR A 1 165 ? 6.947 13.235 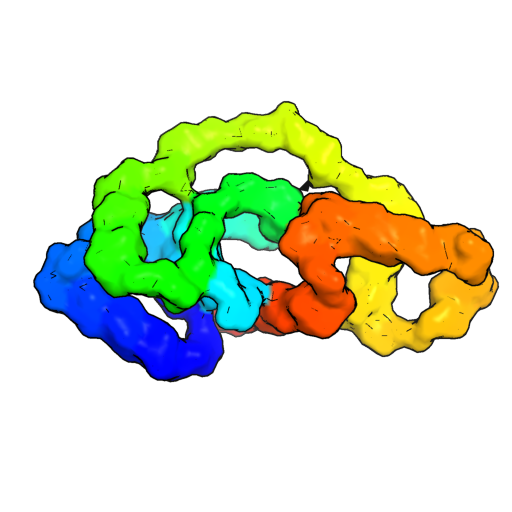15.655 1.00 45.44 165 TYR A CA 1
ATOM 1356 C C . TYR A 1 165 ? 7.759 14.155 16.579 1.00 45.44 165 TYR A C 1
ATOM 1358 O O . TYR A 1 165 ? 8.595 14.910 16.089 1.00 45.44 165 TYR A O 1
ATOM 1366 N N . PRO A 1 166 ? 7.626 14.062 17.908 1.00 35.91 166 PRO A N 1
ATOM 1367 C CA . PRO A 1 166 ? 8.817 14.073 18.730 1.00 35.91 166 PRO A CA 1
ATOM 1368 C C . PRO A 1 166 ? 9.464 12.695 18.536 1.00 35.91 166 PRO A C 1
ATOM 1370 O O . PRO A 1 166 ? 8.990 11.677 19.040 1.00 35.91 166 PRO A O 1
ATOM 1373 N N . LEU A 1 167 ? 10.482 12.650 17.680 1.00 40.75 167 LEU A N 1
ATOM 1374 C CA . LEU A 1 167 ? 11.333 11.480 17.444 1.00 40.75 167 LEU A CA 1
ATOM 1375 C C . LEU A 1 167 ? 12.750 11.699 17.998 1.00 40.75 167 LEU A C 1
ATOM 1377 O O . LEU A 1 167 ? 13.713 11.126 17.507 1.00 40.75 167 LEU A O 1
ATOM 1381 N N . ALA A 1 168 ? 12.868 12.511 19.044 1.00 30.91 168 ALA A N 1
ATOM 1382 C CA . ALA A 1 168 ? 14.028 12.563 19.917 1.00 30.91 168 ALA A CA 1
ATOM 1383 C C . ALA A 1 168 ? 13.513 12.776 21.345 1.00 30.91 168 ALA A C 1
ATOM 1385 O O . ALA A 1 168 ? 12.558 13.535 21.540 1.00 30.91 168 ALA A O 1
ATOM 1386 N N . GLY A 1 169 ? 14.078 12.023 22.290 1.00 32.91 169 GLY A N 1
ATOM 1387 C CA . GLY A 1 169 ? 13.924 12.292 23.719 1.00 32.91 169 GLY A CA 1
ATOM 1388 C C . GLY A 1 169 ? 14.627 13.576 24.129 1.00 32.91 169 GLY A C 1
ATOM 1389 O O . GLY A 1 169 ? 15.470 14.064 23.342 1.00 32.91 169 GLY A O 1
#

Radius of gyration: 17.68 Å; chains: 1; bounding box: 42×32×50 Å